Protein AF-A0A1W2FVD3-F1 (afdb_monomer_lite)

pLDDT: mean 83.24, std 16.87, range [38.78, 97.69]

Organism: Kibdelosporangium aridum (NCBI:txid2030)

Structure (mmCIF, N/CA/C/O backbone):
data_AF-A0A1W2FVD3-F1
#
_entry.id   AF-A0A1W2FVD3-F1
#
loop_
_atom_site.group_PDB
_atom_site.id
_atom_site.type_symbol
_atom_site.label_atom_id
_atom_site.label_alt_id
_atom_site.label_comp_id
_atom_site.label_asym_id
_atom_site.label_entity_id
_atom_site.label_seq_id
_atom_site.pdbx_PDB_ins_code
_atom_site.Cartn_x
_atom_site.Cartn_y
_atom_site.Cartn_z
_atom_site.occupancy
_atom_site.B_iso_or_equiv
_atom_site.auth_seq_id
_atom_site.auth_comp_id
_atom_site.auth_asym_id
_atom_site.auth_atom_id
_atom_site.pdbx_PDB_model_num
ATOM 1 N N . MET A 1 1 ? -54.180 1.135 -43.751 1.00 38.78 1 MET A N 1
ATOM 2 C CA . MET A 1 1 ? -53.066 1.840 -43.082 1.00 38.78 1 MET A CA 1
ATOM 3 C C . MET A 1 1 ? -52.414 0.843 -42.133 1.00 38.78 1 MET A C 1
ATOM 5 O O . MET A 1 1 ? -53.084 0.432 -41.198 1.00 38.78 1 MET A O 1
ATOM 9 N N . LEU A 1 2 ? -51.200 0.357 -42.422 1.00 45.62 2 LEU A N 1
ATOM 10 C CA . LEU A 1 2 ? -50.448 -0.503 -41.494 1.00 45.62 2 LEU A CA 1
ATOM 11 C C . LEU A 1 2 ? -49.573 0.390 -40.608 1.00 45.62 2 LEU A C 1
ATOM 13 O O . LEU A 1 2 ? -48.794 1.186 -41.126 1.00 45.62 2 LEU A O 1
ATOM 17 N N . ALA A 1 3 ? -49.732 0.266 -39.292 1.00 48.44 3 ALA A N 1
ATOM 18 C CA . ALA A 1 3 ? -48.907 0.942 -38.302 1.00 48.44 3 ALA A CA 1
ATOM 19 C C . ALA A 1 3 ? -47.727 0.035 -37.932 1.00 48.44 3 ALA A C 1
ATOM 21 O O . ALA A 1 3 ? -47.927 -1.063 -37.415 1.00 48.44 3 ALA A O 1
ATOM 22 N N . THR A 1 4 ? -46.508 0.488 -38.214 1.00 57.31 4 THR A N 1
ATOM 23 C CA . THR A 1 4 ? -45.274 -0.204 -37.830 1.00 57.31 4 THR A CA 1
ATOM 24 C C . THR A 1 4 ? -44.823 0.319 -36.470 1.00 57.31 4 THR A C 1
ATOM 26 O O . THR A 1 4 ? -44.365 1.454 -36.358 1.00 57.31 4 THR A O 1
ATOM 29 N N . THR A 1 5 ? -44.963 -0.492 -35.427 1.00 58.03 5 THR A N 1
ATOM 30 C CA . THR A 1 5 ? -44.415 -0.227 -34.091 1.00 58.03 5 THR A CA 1
ATOM 31 C C . THR A 1 5 ? -42.950 -0.668 -34.040 1.00 58.03 5 THR A C 1
ATOM 33 O O . THR A 1 5 ? -42.641 -1.835 -34.264 1.00 58.03 5 THR A O 1
ATOM 36 N N . ILE A 1 6 ? -42.040 0.265 -33.746 1.00 63.69 6 ILE A N 1
ATOM 37 C CA . ILE A 1 6 ? -40.605 -0.001 -33.565 1.00 63.69 6 ILE A CA 1
ATOM 38 C C . ILE A 1 6 ? -40.359 -0.203 -32.065 1.00 63.69 6 ILE A C 1
ATOM 40 O O . ILE A 1 6 ? -40.602 0.706 -31.274 1.00 63.69 6 ILE A O 1
ATOM 44 N N . ALA A 1 7 ? -39.909 -1.393 -31.666 1.00 63.25 7 ALA A N 1
ATOM 45 C CA . ALA A 1 7 ? -39.529 -1.683 -30.284 1.00 63.25 7 ALA A CA 1
ATOM 46 C C . ALA A 1 7 ? -38.081 -1.217 -30.014 1.00 63.25 7 ALA A C 1
ATOM 48 O O . ALA A 1 7 ? -37.209 -1.474 -30.848 1.00 63.25 7 ALA A O 1
ATOM 49 N N . PRO A 1 8 ? -37.787 -0.553 -28.880 1.00 61.75 8 PRO A N 1
ATOM 50 C CA . PRO A 1 8 ? -36.421 -0.185 -28.530 1.00 61.75 8 PRO A CA 1
ATOM 51 C C . PRO A 1 8 ? -35.645 -1.410 -28.029 1.00 61.75 8 PRO A C 1
ATOM 53 O O . PRO A 1 8 ? -36.081 -2.115 -27.119 1.00 61.75 8 PRO A O 1
ATOM 56 N N . PHE A 1 9 ? -34.474 -1.652 -28.616 1.00 63.69 9 PHE A N 1
ATOM 57 C CA . PHE A 1 9 ? -33.525 -2.648 -28.129 1.00 63.69 9 PHE A CA 1
ATOM 58 C C . PHE A 1 9 ? -32.862 -2.121 -26.851 1.00 63.69 9 PHE A C 1
ATOM 60 O O . PHE A 1 9 ? -32.166 -1.107 -26.879 1.00 63.69 9 PHE A O 1
ATOM 67 N N . ALA A 1 10 ? -33.089 -2.797 -25.724 1.00 63.03 10 ALA A N 1
ATOM 68 C CA . ALA A 1 10 ? -32.397 -2.508 -24.475 1.00 63.03 10 ALA A CA 1
ATOM 69 C C . ALA A 1 10 ? -30.964 -3.056 -24.553 1.00 63.03 10 ALA A C 1
ATOM 71 O O . ALA A 1 10 ? -30.753 -4.266 -24.625 1.00 63.03 10 ALA A O 1
ATOM 72 N N . VAL A 1 11 ? -29.979 -2.158 -24.556 1.00 63.44 11 VAL A N 1
ATOM 73 C CA . VAL A 1 11 ? -28.562 -2.515 -24.453 1.00 63.44 11 VAL A CA 1
ATOM 74 C C . VAL A 1 11 ? -28.240 -2.723 -22.976 1.00 63.44 11 VAL A C 1
ATOM 76 O O . VAL A 1 11 ? -28.120 -1.765 -22.217 1.00 63.44 11 VAL A O 1
ATOM 79 N N . THR A 1 12 ? -28.109 -3.977 -22.552 1.00 54.69 12 THR A N 1
ATOM 80 C CA . THR A 1 12 ? -27.526 -4.321 -21.251 1.00 54.69 12 THR A CA 1
ATOM 81 C C . THR A 1 12 ? -26.008 -4.311 -21.374 1.00 54.69 12 THR A C 1
ATOM 83 O O . THR A 1 12 ? -25.407 -5.272 -21.851 1.00 54.69 12 THR A O 1
ATOM 86 N N . THR A 1 13 ? -25.375 -3.219 -20.956 1.00 57.88 13 THR A N 1
ATOM 87 C CA . THR A 1 13 ? -23.938 -3.200 -20.668 1.00 57.88 13 THR A CA 1
ATOM 88 C C . THR A 1 13 ? -23.703 -3.905 -19.338 1.00 57.88 13 THR A C 1
ATOM 90 O O . THR A 1 13 ? -23.973 -3.341 -18.278 1.00 57.88 13 THR A O 1
ATOM 93 N N . SER A 1 14 ? -23.222 -5.146 -19.382 1.00 54.47 14 SER A N 1
ATOM 94 C CA . SER A 1 14 ? -22.711 -5.833 -18.197 1.00 54.47 14 SER A CA 1
ATOM 95 C C . SER A 1 14 ? -21.457 -5.104 -17.713 1.00 54.47 14 SER A C 1
ATOM 97 O O . SER A 1 14 ? -20.428 -5.134 -18.387 1.00 54.47 14 SER A O 1
ATOM 99 N N . ALA A 1 15 ? -21.540 -4.425 -16.568 1.00 54.75 15 ALA A N 1
ATOM 100 C CA . ALA A 1 15 ? -20.356 -3.953 -15.863 1.00 54.75 15 ALA A CA 1
ATOM 101 C C . ALA A 1 15 ? -19.602 -5.191 -15.361 1.00 54.75 15 ALA A C 1
ATOM 103 O O . ALA A 1 15 ? -20.148 -5.968 -14.577 1.00 54.75 15 ALA A O 1
ATOM 104 N N . ALA A 1 16 ? -18.388 -5.416 -15.864 1.00 48.91 16 ALA A N 1
ATOM 105 C CA . ALA A 1 16 ? -17.517 -6.442 -15.314 1.00 48.91 16 ALA A CA 1
ATOM 106 C C . ALA A 1 16 ? -17.289 -6.117 -13.831 1.00 48.91 16 ALA A C 1
ATOM 108 O O . ALA A 1 16 ? -16.880 -5.002 -13.503 1.00 48.91 16 ALA A O 1
ATOM 109 N N . ALA A 1 17 ? -17.608 -7.063 -12.948 1.00 48.50 17 ALA A N 1
ATOM 110 C CA . ALA A 1 17 ? -17.209 -6.972 -11.554 1.00 48.50 17 ALA A CA 1
ATOM 111 C C . ALA A 1 17 ? -15.678 -6.890 -11.530 1.00 48.50 17 ALA A C 1
ATOM 113 O O . ALA A 1 17 ? -15.016 -7.752 -12.106 1.00 48.50 17 ALA A O 1
ATOM 114 N N . ALA A 1 18 ? -15.127 -5.826 -10.946 1.00 55.91 18 ALA A N 1
ATOM 115 C CA . ALA A 1 18 ? -13.705 -5.795 -10.651 1.00 55.91 18 ALA A CA 1
ATOM 116 C C . ALA A 1 18 ? -13.432 -6.935 -9.661 1.00 55.91 18 ALA A C 1
ATOM 118 O O . ALA A 1 18 ? -14.088 -6.993 -8.622 1.00 55.91 18 ALA A O 1
ATOM 119 N N . ASP A 1 19 ? -12.543 -7.864 -10.019 1.00 58.72 19 ASP A N 1
ATOM 120 C CA . ASP A 1 19 ? -12.014 -8.851 -9.078 1.00 58.72 19 ASP A CA 1
ATOM 121 C C . ASP A 1 19 ? -11.534 -8.112 -7.820 1.00 58.72 19 ASP A C 1
ATOM 123 O O . ASP A 1 19 ? -10.738 -7.175 -7.910 1.00 58.72 19 ASP A O 1
ATOM 127 N N . ASP A 1 20 ? -12.069 -8.495 -6.660 1.00 68.88 20 ASP A N 1
ATOM 128 C CA . ASP A 1 20 ? -11.730 -7.892 -5.371 1.00 68.88 20 ASP A CA 1
ATOM 129 C C . ASP A 1 20 ? -10.238 -8.163 -5.097 1.00 68.88 20 ASP A C 1
ATOM 131 O O . ASP A 1 20 ? -9.822 -9.317 -4.943 1.00 68.88 20 ASP A O 1
ATOM 135 N N . ALA A 1 21 ? -9.402 -7.120 -5.134 1.00 79.69 21 ALA A N 1
ATOM 136 C CA . ALA A 1 21 ? -7.963 -7.267 -4.938 1.00 79.69 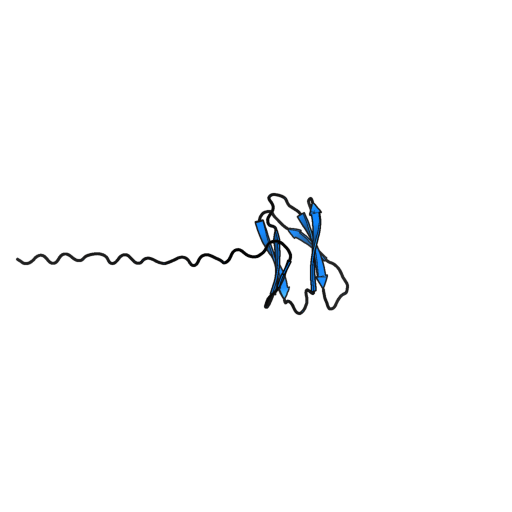21 ALA A CA 1
ATOM 137 C C . ALA A 1 21 ? -7.674 -7.811 -3.525 1.00 79.69 21 ALA A C 1
ATOM 139 O O . ALA A 1 21 ? -8.298 -7.370 -2.558 1.00 79.69 21 ALA A O 1
ATOM 140 N N . PRO A 1 22 ? -6.713 -8.736 -3.345 1.00 89.06 22 PRO A N 1
ATOM 141 C CA . PRO A 1 22 ? -6.419 -9.285 -2.025 1.00 89.06 22 PRO A CA 1
ATOM 142 C C . PRO A 1 22 ? -5.931 -8.188 -1.075 1.00 89.06 22 PRO A C 1
ATOM 144 O O . PRO A 1 22 ? -5.143 -7.328 -1.458 1.00 89.06 22 PRO A O 1
ATOM 147 N N . CYS A 1 23 ? -6.364 -8.243 0.183 1.00 93.19 23 CYS A N 1
ATOM 148 C CA . CYS A 1 23 ? -5.907 -7.315 1.211 1.00 93.19 23 CYS A CA 1
ATOM 149 C C . CYS A 1 23 ? -4.412 -7.490 1.508 1.00 93.19 23 CYS A C 1
ATOM 151 O O . CYS A 1 23 ? -3.913 -8.609 1.646 1.00 93.19 23 CYS A O 1
ATOM 153 N N . GLY A 1 24 ? -3.716 -6.374 1.703 1.00 95.19 24 GLY A N 1
ATOM 154 C CA . GLY A 1 24 ? -2.279 -6.322 1.932 1.00 95.19 24 GLY A CA 1
ATOM 155 C C . GLY A 1 24 ? -1.482 -6.200 0.637 1.00 95.19 24 GLY A C 1
ATOM 156 O O . GLY A 1 24 ? -1.966 -5.693 -0.371 1.00 95.19 24 GLY A O 1
ATOM 157 N N . PHE A 1 25 ? -0.218 -6.615 0.693 1.00 95.81 25 PHE A N 1
ATOM 158 C CA . PHE A 1 25 ? 0.678 -6.556 -0.455 1.00 95.81 25 PHE A CA 1
ATOM 159 C C . PHE A 1 25 ? 0.383 -7.671 -1.451 1.00 95.81 25 PHE A C 1
ATOM 161 O O . PHE A 1 25 ? 0.302 -8.843 -1.076 1.00 95.81 25 PHE A O 1
ATOM 168 N N . TYR A 1 26 ? 0.302 -7.311 -2.725 1.00 95.00 26 TYR A N 1
ATOM 169 C CA . TYR A 1 26 ? 0.181 -8.265 -3.815 1.00 95.00 26 TYR A CA 1
ATOM 170 C C . TYR A 1 26 ? 0.923 -7.768 -5.053 1.00 95.00 26 TYR A C 1
ATOM 172 O O . TYR A 1 26 ? 1.187 -6.574 -5.222 1.00 95.00 26 TYR A O 1
ATOM 180 N N . THR A 1 27 ? 1.310 -8.711 -5.911 1.00 93.56 27 THR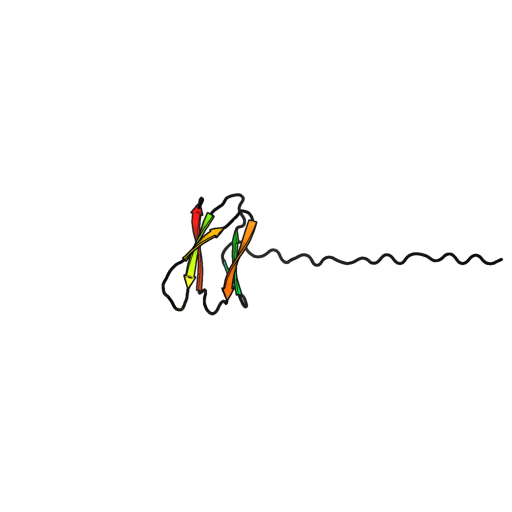 A N 1
ATOM 181 C CA . THR A 1 27 ? 2.130 -8.422 -7.086 1.00 93.56 27 THR A CA 1
ATOM 182 C C . THR A 1 27 ? 1.637 -9.159 -8.321 1.00 93.56 27 THR A C 1
ATOM 184 O O . THR A 1 27 ? 1.044 -10.235 -8.247 1.00 93.56 27 THR A O 1
ATOM 187 N N . GLY A 1 28 ? 1.914 -8.558 -9.473 1.00 89.56 28 GLY A N 1
ATOM 188 C CA . GLY A 1 28 ? 1.775 -9.158 -10.793 1.00 89.56 28 GLY A CA 1
ATOM 189 C C . GLY A 1 28 ? 2.836 -8.565 -11.715 1.00 89.56 28 GLY A C 1
ATOM 190 O O . GLY A 1 28 ? 4.023 -8.823 -11.550 1.00 89.56 28 GLY A O 1
ATOM 191 N N . ILE A 1 29 ? 2.412 -7.725 -12.662 1.00 92.94 29 ILE A N 1
ATOM 192 C CA . ILE A 1 29 ? 3.331 -6.850 -13.419 1.00 92.94 29 ILE A CA 1
ATOM 193 C C . ILE A 1 29 ? 3.829 -5.699 -12.526 1.00 92.94 29 ILE A C 1
ATOM 195 O O . ILE A 1 29 ? 4.978 -5.265 -12.604 1.00 92.94 29 ILE A O 1
ATOM 199 N N . ASN A 1 30 ? 2.933 -5.227 -11.663 1.00 94.88 30 ASN A N 1
ATOM 200 C CA . ASN A 1 30 ? 3.130 -4.135 -10.730 1.00 94.88 30 ASN A CA 1
ATOM 201 C C . ASN A 1 30 ? 2.913 -4.634 -9.300 1.00 94.88 30 ASN A C 1
ATOM 203 O O . ASN A 1 30 ? 2.250 -5.650 -9.077 1.00 94.88 30 ASN A O 1
ATOM 207 N N . ALA A 1 31 ? 3.466 -3.902 -8.343 1.00 94.81 31 ALA A N 1
ATOM 208 C CA . ALA A 1 31 ? 3.297 -4.117 -6.920 1.00 94.81 31 ALA A CA 1
ATOM 209 C C . ALA A 1 31 ? 2.298 -3.110 -6.340 1.00 94.81 31 ALA A C 1
ATOM 211 O O . ALA A 1 31 ? 2.375 -1.904 -6.608 1.00 94.81 31 ALA A O 1
ATOM 212 N N . TYR A 1 32 ? 1.393 -3.618 -5.515 1.00 95.56 32 TYR A N 1
ATOM 213 C CA . TYR A 1 32 ? 0.334 -2.848 -4.881 1.00 95.56 32 TYR A CA 1
ATOM 214 C C . TYR A 1 32 ? 0.209 -3.213 -3.406 1.00 95.56 32 TYR A C 1
ATOM 216 O O . TYR A 1 32 ? 0.648 -4.278 -2.964 1.00 95.56 32 TYR A O 1
ATOM 224 N N . TYR A 1 33 ? -0.414 -2.318 -2.647 1.00 95.88 33 TYR A N 1
ATOM 225 C CA . TYR A 1 33 ? -0.883 -2.586 -1.298 1.00 95.88 33 TYR A CA 1
ATOM 226 C C . TYR A 1 33 ? -2.347 -2.175 -1.179 1.00 95.88 33 TYR A C 1
ATOM 228 O O . TYR A 1 33 ? -2.651 -0.983 -1.205 1.00 95.88 33 TYR A O 1
ATOM 236 N N . ASN A 1 34 ? -3.232 -3.155 -1.007 1.00 96.00 34 ASN A N 1
ATOM 237 C CA . ASN A 1 34 ? -4.650 -2.914 -0.772 1.00 96.00 34 ASN A CA 1
ATOM 238 C C . ASN A 1 34 ? -4.940 -2.842 0.733 1.00 96.00 34 ASN A C 1
ATOM 240 O O . ASN A 1 34 ? -4.838 -3.839 1.457 1.00 96.00 34 ASN A O 1
ATOM 244 N N . HIS A 1 35 ? -5.307 -1.663 1.227 1.00 95.12 35 HIS A N 1
ATOM 245 C CA . HIS A 1 35 ? -5.667 -1.469 2.623 1.00 95.12 35 HIS A CA 1
ATOM 246 C C . HIS A 1 35 ? -7.158 -1.723 2.877 1.00 95.12 35 HIS A C 1
ATOM 248 O O . HIS A 1 35 ? -7.973 -0.812 2.821 1.00 95.12 35 HIS A O 1
ATOM 254 N N . CYS A 1 36 ? -7.513 -2.943 3.274 1.00 94.00 36 CYS A N 1
ATOM 255 C CA . CYS A 1 36 ? -8.885 -3.301 3.657 1.00 94.00 36 CYS A CA 1
ATOM 256 C C . CYS A 1 36 ? -9.224 -2.927 5.112 1.00 94.00 36 CYS A C 1
ATOM 258 O O . CYS A 1 36 ? -9.455 -3.797 5.955 1.00 94.00 36 CYS A O 1
ATOM 260 N N . GLY A 1 37 ? -9.199 -1.640 5.442 1.00 93.56 37 GLY A N 1
ATOM 261 C CA . GLY A 1 37 ? -9.562 -1.148 6.768 1.00 93.56 37 GLY A CA 1
ATOM 262 C C . GLY A 1 37 ? -10.136 0.260 6.720 1.00 93.56 37 GLY A C 1
ATOM 263 O O . GLY A 1 37 ? -9.967 0.972 5.740 1.00 93.56 37 GLY A O 1
ATOM 264 N N . ASP A 1 38 ? -10.807 0.666 7.799 1.00 96.00 38 ASP A N 1
ATOM 265 C CA . ASP A 1 38 ? -11.491 1.966 7.886 1.00 96.00 38 ASP A CA 1
ATOM 266 C C . ASP A 1 38 ? -10.597 3.117 8.378 1.00 96.00 38 ASP A C 1
ATOM 268 O O . ASP A 1 38 ? -11.057 4.247 8.540 1.00 96.00 38 ASP A O 1
ATOM 272 N N . ASN A 1 39 ? -9.316 2.852 8.647 1.00 95.69 39 ASN A N 1
ATOM 273 C CA . ASN A 1 39 ? -8.398 3.820 9.246 1.00 95.69 39 ASN A CA 1
ATOM 274 C C . ASN A 1 39 ? -7.225 4.129 8.319 1.00 95.69 39 ASN A C 1
ATOM 276 O O . ASN A 1 39 ? -6.835 3.315 7.496 1.00 95.69 39 ASN A O 1
ATOM 280 N N . TYR A 1 40 ? -6.609 5.294 8.500 1.00 96.94 40 TYR A N 1
ATOM 281 C CA . TYR A 1 40 ? -5.321 5.562 7.870 1.00 96.94 40 TYR A CA 1
ATOM 282 C C . TYR A 1 40 ? -4.231 4.726 8.535 1.00 96.94 40 TYR A C 1
ATOM 284 O O . TYR A 1 40 ? -4.199 4.596 9.763 1.00 96.94 40 TYR A O 1
ATOM 292 N N . VAL A 1 41 ? -3.311 4.196 7.737 1.00 97.31 41 VAL A N 1
ATOM 293 C CA . VAL A 1 41 ? -2.167 3.419 8.223 1.00 97.31 41 VAL A CA 1
ATOM 294 C C . VAL A 1 41 ? -0.889 3.847 7.524 1.00 97.31 41 VAL A C 1
ATOM 296 O O . VAL A 1 41 ? -0.902 4.262 6.369 1.00 97.31 41 VAL A O 1
ATOM 299 N N . THR A 1 42 ? 0.238 3.706 8.211 1.00 97.69 42 THR A N 1
ATOM 300 C CA . THR A 1 42 ? 1.548 3.776 7.570 1.00 97.69 42 THR A CA 1
ATOM 301 C C . THR A 1 42 ? 1.955 2.375 7.145 1.00 97.69 42 THR A C 1
ATOM 303 O O . THR A 1 42 ? 1.963 1.455 7.968 1.00 97.69 42 THR A O 1
ATOM 306 N N . ILE A 1 43 ? 2.335 2.224 5.883 1.00 96.75 43 ILE A N 1
ATOM 307 C CA . ILE A 1 43 ? 2.954 1.015 5.344 1.00 96.75 43 ILE A CA 1
ATOM 308 C C . ILE A 1 43 ? 4.437 1.257 5.102 1.00 96.75 43 ILE A C 1
ATOM 310 O O . ILE A 1 43 ? 4.843 2.380 4.803 1.00 96.75 43 ILE A O 1
ATOM 314 N N . LYS A 1 44 ? 5.226 0.198 5.217 1.00 95.81 44 LYS A N 1
ATOM 315 C CA . LYS A 1 44 ? 6.634 0.154 4.835 1.00 95.81 44 LYS A CA 1
ATOM 316 C C . LYS A 1 44 ? 6.779 -0.625 3.540 1.00 95.81 44 LYS A C 1
ATOM 318 O O . LYS A 1 44 ? 6.108 -1.641 3.368 1.00 95.81 44 LYS A O 1
ATOM 323 N N . VAL A 1 45 ? 7.616 -0.126 2.641 1.00 95.50 45 VAL A N 1
ATOM 324 C CA . VAL A 1 45 ? 7.837 -0.667 1.300 1.00 95.50 45 VAL A CA 1
ATOM 325 C C . VAL A 1 45 ? 9.320 -0.940 1.128 1.00 95.50 45 VAL A C 1
ATOM 327 O O . VAL A 1 45 ? 10.139 -0.034 1.272 1.00 95.50 45 VAL A O 1
ATOM 330 N N . ASP A 1 46 ? 9.640 -2.183 0.800 1.00 93.00 46 ASP A N 1
ATOM 331 C CA . ASP A 1 46 ? 10.992 -2.656 0.555 1.00 93.00 46 ASP A CA 1
ATOM 332 C C . ASP A 1 46 ? 11.276 -2.654 -0.950 1.00 93.00 46 ASP A C 1
ATOM 334 O O . ASP A 1 46 ? 10.502 -3.192 -1.749 1.00 93.00 46 ASP A O 1
ATOM 338 N N . HIS A 1 47 ? 12.398 -2.053 -1.349 1.00 89.62 47 HIS A N 1
ATOM 339 C CA . HIS A 1 47 ? 12.868 -2.049 -2.736 1.00 89.62 47 HIS A CA 1
ATOM 340 C C . HIS A 1 47 ? 14.052 -3.004 -2.929 1.00 89.62 47 HIS A C 1
ATOM 342 O O . HIS A 1 47 ? 14.900 -3.149 -2.046 1.00 89.62 47 HIS A O 1
ATOM 348 N N . TRP A 1 48 ? 14.133 -3.629 -4.106 1.00 82.31 48 TRP A N 1
ATOM 349 C CA . TRP A 1 48 ? 15.213 -4.549 -4.477 1.00 82.31 48 TRP A CA 1
ATOM 350 C C . TRP A 1 48 ? 16.576 -3.855 -4.587 1.00 82.31 48 TRP A C 1
ATOM 352 O O . TRP A 1 48 ? 17.569 -4.402 -4.110 1.00 82.31 48 TRP A O 1
ATOM 362 N N . ASP A 1 49 ? 16.620 -2.664 -5.191 1.00 74.12 49 ASP A N 1
ATOM 363 C CA . ASP A 1 49 ? 17.880 -2.000 -5.552 1.00 74.12 49 ASP A CA 1
ATOM 364 C C . ASP A 1 49 ? 18.502 -1.185 -4.408 1.00 74.12 49 ASP A C 1
ATOM 366 O O . ASP A 1 49 ? 19.717 -1.210 -4.213 1.00 74.12 49 ASP A O 1
ATOM 370 N N . ASP A 1 50 ? 17.689 -0.490 -3.610 1.00 64.31 50 ASP A N 1
ATOM 371 C CA . ASP A 1 50 ? 18.217 0.590 -2.767 1.00 64.31 50 ASP A CA 1
ATOM 372 C C . ASP A 1 50 ? 18.431 0.222 -1.290 1.00 64.31 50 ASP A C 1
ATOM 374 O O . ASP A 1 50 ? 18.976 1.034 -0.544 1.00 64.31 50 ASP A O 1
ATOM 378 N N . ARG A 1 51 ? 17.982 -0.956 -0.820 1.00 61.53 51 ARG A N 1
ATOM 379 C CA . ARG A 1 51 ? 17.838 -1.303 0.624 1.00 61.53 51 ARG A CA 1
ATOM 380 C C . ARG A 1 51 ? 17.166 -0.217 1.489 1.00 61.53 51 ARG A C 1
ATOM 382 O O . ARG A 1 51 ? 17.194 -0.301 2.716 1.00 61.53 51 ARG A O 1
ATOM 389 N N . ASN A 1 52 ? 16.581 0.801 0.870 1.00 70.12 52 ASN A N 1
ATOM 390 C CA . ASN A 1 52 ? 15.929 1.902 1.541 1.00 70.12 52 ASN A CA 1
ATOM 391 C C . ASN A 1 52 ? 14.455 1.551 1.646 1.00 70.12 52 ASN A C 1
ATOM 393 O O . ASN A 1 52 ? 13.762 1.436 0.640 1.00 70.12 52 ASN A O 1
ATOM 397 N N . GLU A 1 53 ? 14.004 1.366 2.877 1.00 81.81 53 GLU A N 1
ATOM 398 C CA . GLU A 1 53 ? 12.600 1.146 3.175 1.00 81.81 53 GLU A CA 1
ATOM 399 C C . GLU A 1 53 ? 11.870 2.494 3.138 1.00 81.81 53 GLU A C 1
ATOM 401 O O . GLU A 1 53 ? 12.286 3.465 3.782 1.00 81.81 53 GLU A O 1
ATOM 406 N N . TRP A 1 54 ? 10.795 2.581 2.361 1.00 89.19 54 TRP A N 1
ATOM 407 C CA . TRP A 1 54 ? 9.981 3.790 2.250 1.00 89.19 54 TRP A CA 1
ATOM 408 C C . TRP A 1 54 ? 8.705 3.653 3.062 1.00 89.19 54 TRP A C 1
ATOM 410 O O . TRP A 1 54 ? 8.111 2.583 3.132 1.00 89.19 54 TRP A O 1
ATOM 420 N N . SER A 1 55 ? 8.272 4.749 3.684 1.00 94.00 55 SER A N 1
ATOM 421 C CA . SER A 1 55 ? 7.01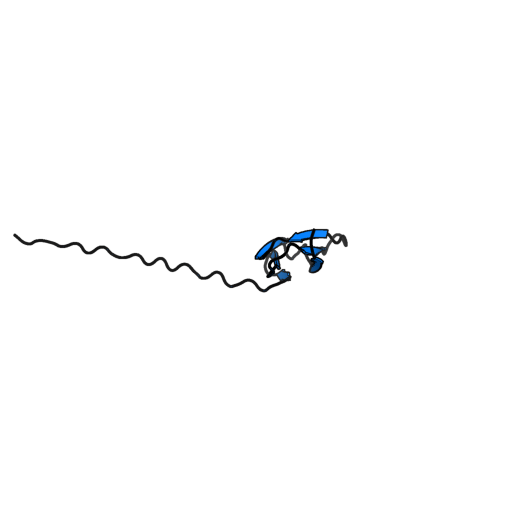9 4.788 4.437 1.00 94.00 55 SER A CA 1
ATOM 422 C C . SER A 1 55 ? 5.958 5.572 3.675 1.00 94.00 55 SER A C 1
ATOM 424 O O . SER A 1 55 ? 6.194 6.716 3.286 1.00 94.00 55 SER A O 1
ATOM 426 N N . TYR A 1 56 ? 4.780 4.977 3.507 1.00 93.88 56 TYR A N 1
ATOM 427 C CA . TYR A 1 56 ? 3.639 5.605 2.847 1.00 93.88 56 TYR A CA 1
ATOM 428 C C . TYR A 1 56 ? 2.413 5.618 3.745 1.00 93.88 56 TYR A C 1
ATOM 430 O O . TYR A 1 56 ? 2.143 4.658 4.457 1.00 93.88 56 TYR A O 1
ATOM 438 N N . CYS A 1 57 ? 1.640 6.697 3.655 1.00 96.50 57 CYS A N 1
ATOM 439 C CA . CYS A 1 57 ? 0.314 6.773 4.249 1.00 96.50 57 CYS A CA 1
ATOM 440 C C . CYS A 1 57 ? -0.710 6.145 3.295 1.00 96.50 57 CYS A C 1
ATOM 442 O O . CYS A 1 57 ? -0.847 6.611 2.159 1.00 96.50 57 CYS A O 1
ATOM 444 N N . SER A 1 58 ? -1.388 5.092 3.744 1.00 96.81 58 SER A N 1
ATOM 445 C CA . SER A 1 58 ? -2.482 4.429 3.035 1.00 96.81 58 SER A CA 1
ATOM 446 C C . SER A 1 58 ? -3.810 4.838 3.656 1.00 96.81 58 SER A C 1
ATOM 448 O O . SER A 1 58 ? -3.983 4.756 4.875 1.00 96.81 58 SER A O 1
ATOM 450 N N . ALA A 1 59 ? -4.729 5.299 2.819 1.00 96.56 59 ALA A N 1
ATOM 451 C CA . ALA A 1 59 ? -6.082 5.648 3.202 1.00 96.56 59 ALA A CA 1
ATOM 452 C C . ALA 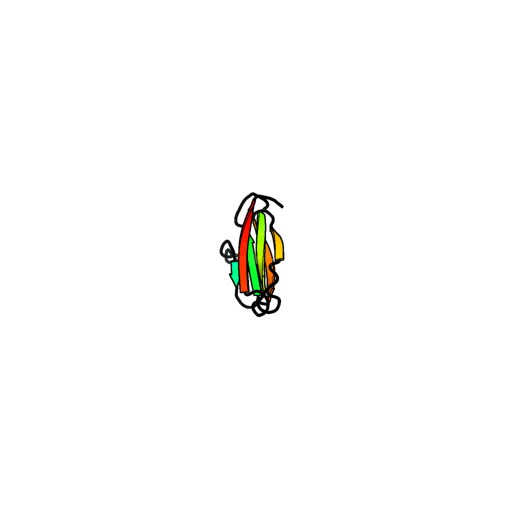A 1 59 ? -6.957 4.392 3.383 1.00 96.56 59 ALA A C 1
ATOM 454 O O . ALA A 1 59 ? -6.609 3.315 2.885 1.00 96.56 59 ALA A O 1
ATOM 455 N N . PRO A 1 60 ? -8.097 4.531 4.085 1.00 94.75 60 PRO A N 1
ATOM 456 C CA . PRO A 1 60 ? -9.108 3.489 4.178 1.00 94.75 60 PRO A CA 1
ATOM 457 C C . PRO A 1 60 ? -9.526 2.962 2.806 1.00 94.75 60 PRO A C 1
ATOM 459 O O . PRO A 1 60 ? -9.841 3.763 1.925 1.00 94.75 60 PRO A O 1
ATOM 462 N N . TRP A 1 61 ? -9.555 1.638 2.641 1.00 93.56 61 TRP A N 1
ATOM 463 C CA . TRP A 1 61 ? -9.956 0.961 1.396 1.00 93.56 61 TRP A CA 1
ATOM 464 C C . TRP A 1 61 ? -9.149 1.383 0.153 1.00 93.56 61 TRP A C 1
ATOM 466 O O . TRP A 1 61 ? -9.618 1.242 -0.975 1.00 93.56 61 TRP A O 1
ATOM 476 N N . 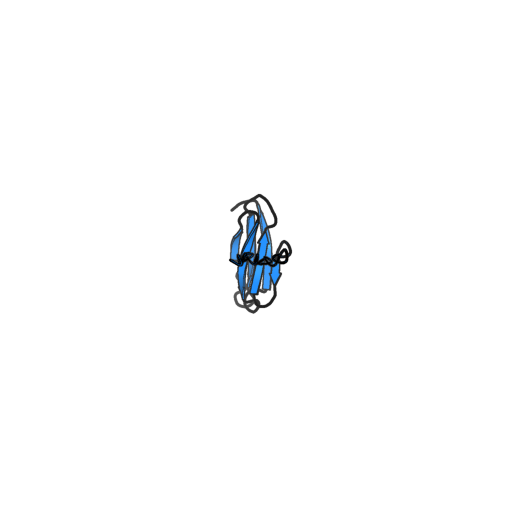GLU A 1 62 ? -7.942 1.928 0.346 1.00 94.44 62 GLU A N 1
ATOM 477 C CA . GLU A 1 62 ? -7.068 2.349 -0.749 1.00 94.44 62 GLU A CA 1
ATOM 478 C C . GLU A 1 62 ? -6.283 1.164 -1.315 1.00 94.44 62 GLU A C 1
ATOM 480 O O . GLU A 1 62 ? -5.564 0.483 -0.585 1.00 94.44 62 GLU A O 1
ATOM 485 N N . ASP A 1 63 ? -6.338 1.003 -2.636 1.00 94.31 63 ASP A N 1
ATOM 486 C CA . ASP A 1 63 ? -5.425 0.151 -3.390 1.00 94.31 63 ASP A CA 1
ATOM 487 C C . ASP A 1 63 ? -4.261 0.982 -3.943 1.00 94.31 63 ASP A C 1
ATOM 489 O O . ASP A 1 63 ? -4.354 1.652 -4.978 1.00 94.31 63 ASP A O 1
ATOM 493 N N . LYS A 1 64 ? -3.160 1.014 -3.190 1.00 93.94 64 LYS A N 1
ATOM 494 C CA . LYS A 1 64 ? -2.030 1.900 -3.464 1.00 93.94 64 LYS A CA 1
ATOM 495 C C . LYS A 1 64 ? -1.027 1.235 -4.400 1.00 93.94 64 LYS A C 1
ATOM 497 O O . LYS A 1 64 ? -0.439 0.208 -4.067 1.00 93.94 64 LYS A O 1
ATOM 502 N N . TYR A 1 65 ? -0.749 1.882 -5.531 1.00 94.75 65 TYR A N 1
ATOM 503 C CA . TYR A 1 65 ? 0.368 1.523 -6.409 1.00 94.75 65 TYR A CA 1
ATOM 504 C C . TYR A 1 65 ? 1.708 1.863 -5.754 1.00 94.75 65 TYR A C 1
ATOM 506 O O . TYR A 1 65 ? 1.949 3.015 -5.386 1.00 94.75 65 TYR A O 1
ATOM 514 N N . LEU A 1 66 ? 2.587 0.870 -5.644 1.00 94.25 66 LEU A N 1
ATOM 515 C CA . LEU A 1 66 ? 3.907 1.028 -5.031 1.00 94.25 66 LEU A CA 1
ATOM 516 C C . LEU A 1 66 ? 5.024 1.149 -6.067 1.00 94.25 66 LEU A C 1
ATOM 518 O O . LEU A 1 66 ? 6.073 1.717 -5.781 1.00 94.25 66 LEU A O 1
ATOM 522 N N . GLY A 1 67 ? 4.807 0.620 -7.269 1.00 93.31 67 GLY A N 1
ATOM 523 C CA . GLY A 1 67 ? 5.825 0.568 -8.308 1.00 93.31 67 GLY A CA 1
ATOM 524 C C . GLY A 1 67 ? 5.748 -0.714 -9.134 1.00 93.31 67 GLY A C 1
ATOM 525 O O . GLY A 1 67 ? 4.883 -1.561 -8.905 1.00 93.31 67 GLY A O 1
ATOM 526 N N . PRO A 1 68 ? 6.659 -0.887 -10.097 1.00 92.94 68 PRO A N 1
ATOM 527 C CA . PRO A 1 68 ? 6.778 -2.133 -10.836 1.00 92.94 68 PRO A CA 1
ATOM 528 C C . PRO A 1 68 ? 7.420 -3.231 -9.963 1.00 92.94 68 PRO A C 1
ATOM 530 O O . PRO A 1 68 ? 8.243 -2.956 -9.083 1.00 92.94 68 PRO A O 1
ATOM 533 N N . THR A 1 69 ? 7.065 -4.497 -10.202 1.00 92.69 69 THR A N 1
ATOM 534 C CA . THR A 1 69 ? 7.496 -5.640 -9.363 1.00 92.69 69 THR A CA 1
ATOM 535 C C . THR A 1 69 ? 9.003 -5.921 -9.422 1.00 92.69 69 THR A C 1
ATOM 537 O O . THR A 1 69 ? 9.554 -6.557 -8.528 1.00 92.69 69 THR A O 1
ATOM 540 N N . ASN A 1 70 ? 9.708 -5.418 -10.439 1.00 91.50 70 ASN A N 1
ATOM 541 C CA . ASN A 1 70 ? 11.170 -5.491 -10.499 1.00 91.50 70 ASN A CA 1
ATOM 542 C C . ASN A 1 70 ? 11.873 -4.466 -9.591 1.00 91.50 70 ASN A C 1
ATOM 544 O O . ASN A 1 70 ? 13.085 -4.550 -9.439 1.00 91.50 70 ASN A O 1
ATOM 548 N N . VAL A 1 71 ? 11.139 -3.514 -9.005 1.00 91.44 71 VAL A N 1
ATOM 549 C CA . VAL A 1 71 ? 11.672 -2.500 -8.081 1.00 91.44 71 VAL A CA 1
ATOM 550 C C . VAL A 1 71 ? 11.212 -2.767 -6.653 1.00 91.44 71 VAL A C 1
ATOM 552 O O . VAL A 1 71 ? 12.018 -2.675 -5.734 1.00 91.44 71 VAL A O 1
ATOM 555 N N . VAL A 1 72 ? 9.949 -3.151 -6.461 1.00 93.56 72 VAL A N 1
ATOM 556 C CA . VAL A 1 72 ? 9.368 -3.409 -5.135 1.00 93.56 72 VAL A CA 1
ATOM 557 C C . VAL A 1 72 ? 9.419 -4.899 -4.813 1.00 93.56 72 VAL A C 1
ATOM 559 O O . VAL A 1 72 ? 8.888 -5.721 -5.561 1.00 93.56 72 VAL A O 1
ATOM 562 N N . SER A 1 73 ? 10.031 -5.251 -3.686 1.00 92.50 73 SER A N 1
ATOM 563 C CA . SER A 1 73 ? 10.143 -6.634 -3.219 1.00 92.50 73 SER A CA 1
ATOM 564 C C . SER A 1 73 ? 9.024 -7.011 -2.257 1.00 92.50 73 SER A C 1
ATOM 566 O O . SER A 1 73 ? 8.530 -8.140 -2.303 1.00 92.50 73 SER A O 1
ATOM 568 N N . PHE A 1 74 ? 8.608 -6.074 -1.406 1.00 93.31 74 PHE A N 1
ATOM 569 C CA . PHE A 1 74 ? 7.609 -6.327 -0.379 1.00 93.31 74 PHE A CA 1
ATOM 570 C C . PHE A 1 74 ? 6.978 -5.033 0.142 1.00 93.31 74 PHE A C 1
ATOM 572 O O . PHE A 1 74 ? 7.555 -3.953 0.029 1.00 93.31 74 PHE A O 1
ATOM 579 N N . ALA A 1 75 ? 5.796 -5.144 0.748 1.00 95.00 75 ALA A N 1
ATOM 580 C CA . ALA A 1 75 ? 5.241 -4.086 1.577 1.00 95.00 75 ALA A CA 1
ATOM 581 C C . ALA A 1 75 ? 4.426 -4.654 2.736 1.00 95.00 75 ALA A C 1
ATOM 583 O O . ALA A 1 75 ? 3.799 -5.709 2.625 1.00 95.00 75 ALA A O 1
ATOM 584 N N . HIS A 1 76 ? 4.409 -3.942 3.857 1.00 94.44 76 HIS A N 1
ATOM 585 C CA . HIS A 1 76 ? 3.709 -4.387 5.054 1.00 94.44 76 HIS A CA 1
ATOM 586 C C . HI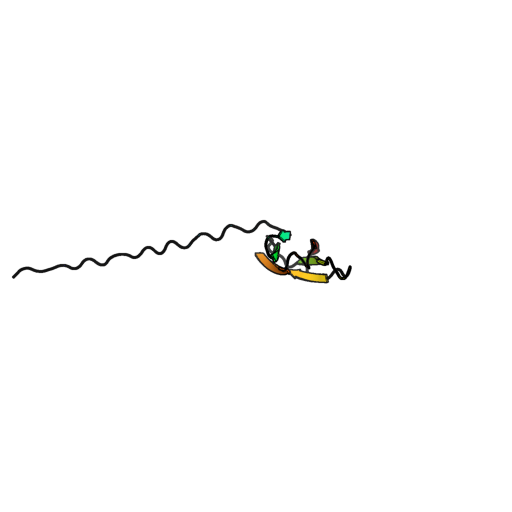S A 1 76 ? 3.183 -3.224 5.894 1.00 94.44 76 HIS A C 1
ATOM 588 O O . HIS A 1 76 ? 3.681 -2.100 5.839 1.00 94.44 76 HIS A O 1
ATOM 594 N N . PHE A 1 77 ? 2.160 -3.509 6.700 1.00 95.56 77 PHE A N 1
ATOM 595 C CA . PHE A 1 77 ? 1.661 -2.575 7.705 1.00 95.56 77 PHE A CA 1
ATOM 596 C C . PHE A 1 77 ? 2.750 -2.272 8.741 1.00 95.56 77 PHE A C 1
ATOM 598 O O . PHE A 1 77 ? 3.348 -3.196 9.291 1.00 95.56 77 PHE A O 1
ATOM 605 N N . ALA A 1 78 ? 2.962 -0.992 9.043 1.00 96.00 78 ALA A N 1
ATOM 606 C CA . ALA A 1 78 ? 3.952 -0.545 10.017 1.00 96.00 78 ALA A CA 1
ATOM 607 C C . ALA A 1 78 ? 3.312 0.003 11.298 1.00 96.00 78 ALA A C 1
ATOM 609 O O . ALA A 1 78 ? 3.674 -0.408 12.401 1.00 96.00 78 ALA A O 1
ATOM 610 N N . LYS A 1 79 ? 2.370 0.945 11.168 1.00 96.50 79 LYS A N 1
ATOM 611 C CA . LYS A 1 79 ? 1.644 1.534 12.303 1.00 96.50 79 LYS A CA 1
ATOM 612 C C . LYS A 1 79 ? 0.266 2.039 11.886 1.00 96.50 79 LYS A C 1
ATOM 614 O O . LYS A 1 79 ? 0.037 2.367 10.723 1.00 96.50 79 LYS A O 1
ATOM 619 N N . ALA A 1 80 ? -0.630 2.153 12.863 1.00 95.56 80 ALA A N 1
ATOM 620 C CA . ALA A 1 80 ? -1.871 2.893 12.690 1.00 95.56 80 ALA A CA 1
ATOM 621 C C . ALA A 1 80 ? -1.578 4.397 12.618 1.00 95.56 80 ALA A C 1
ATOM 623 O O . ALA A 1 80 ? -0.699 4.907 13.320 1.00 95.56 80 ALA A O 1
ATOM 624 N N . GLY A 1 81 ? -2.337 5.090 11.779 1.00 93.38 81 GLY A N 1
ATOM 625 C CA . GLY A 1 81 ? -2.153 6.501 11.493 1.00 93.38 81 GLY A CA 1
ATOM 626 C C . GLY A 1 81 ? -0.952 6.789 10.599 1.00 93.38 81 GLY A C 1
ATOM 627 O O . GLY A 1 81 ? -0.119 5.927 10.296 1.00 93.38 81 GLY A O 1
ATOM 628 N N . CYS A 1 82 ? -0.885 8.051 10.204 1.00 88.75 82 CYS A N 1
ATOM 629 C CA . CYS A 1 82 ? 0.220 8.679 9.508 1.00 88.75 82 CYS A CA 1
ATOM 630 C C . CYS A 1 82 ? 0.690 9.804 10.442 1.00 88.75 82 CYS A C 1
ATOM 632 O O . CYS A 1 82 ? 1.821 9.656 10.961 1.00 88.75 82 CYS A O 1
#

InterPro domains:
  IPR045935 Protein of unknown function DUF6355 [PF19882] (21-82)

Sequence (82 aa):
MLATTIAPFAVTTSAAAADDAPCGFYTGINAYYNHCGDNYVTIKVDHWDDRNEWSYCSAPWEDKYLGPTNVVSFAHFAKAGC

Foldseek 3Di:
DDDDDDDDDDDDDDDPDDDDDDAAWDADQFIKHFHQAQFKFWKWWAFPPPRDIDIDIDHHRDTGTDTGCNTTPHMDTDGTDD

Secondary structure (DSSP, 8-state):
----PPPPP------PPPP-PPSEEEESSEEEEE--SSS-EEEEEEETTT---EEEEEPTT-EEEEEETTTEEEEEEEEE--

Radius of gyration: 21.92 Å; chains: 1; bounding box: 71×18×56 Å